Protein AF-A0A7S2HXL9-F1 (afdb_monomer_lite)

Organism: NCBI:txid327968

Foldseek 3Di:
DFEQQAKDFAAQVVLVVVLVVLVVVCVVVVDDDDDDADDTAPDIGGRLRVVVLLCVLLVHDCVVRDYDNDDDPDDDDRYPDDDRPVSCVVSVHPPSRPPPSRSSNVVCVVVRDDDPPPPDDDDDDDDPVVVVVVVVVVVVVVVVVVVVD

Radius of gyration: 23.19 Å; chains: 1; bounding box: 66×35×61 Å

Secondary structure (DSSP, 8-state):
-EE-S-BB----HHHHHHHHHHHHHHHHTT----S------S--B-HHHHHHHHHHHHT---TT--EE-SPPSS---SB-----HHHHHHHTS------HHHHHHHHHTTT-PPP--TTPPPP----THHHHHHHHHHHHHHHHHTT--

Structure (mmCIF, N/CA/C/O backbone):
data_AF-A0A7S2HXL9-F1
#
_entry.id   AF-A0A7S2HXL9-F1
#
loop_
_atom_site.group_PDB
_atom_site.id
_atom_site.type_symbol
_atom_site.label_atom_id
_atom_site.label_alt_id
_atom_site.label_comp_id
_atom_site.label_asym_id
_atom_site.label_entity_id
_atom_site.label_seq_id
_atom_site.pdbx_PDB_ins_code
_atom_site.Cartn_x
_atom_site.Cartn_y
_atom_site.Cartn_z
_atom_site.occupancy
_atom_site.B_iso_or_equiv
_atom_site.auth_seq_id
_atom_site.auth_comp_id
_atom_site.auth_asym_id
_atom_site.auth_atom_id
_atom_site.pdbx_PDB_model_num
ATOM 1 N N . GLU A 1 1 ? 12.425 3.430 -20.719 1.00 93.69 1 GLU A N 1
ATOM 2 C CA . GLU A 1 1 ? 13.169 3.634 -19.460 1.00 93.69 1 GLU A CA 1
ATOM 3 C C . GLU A 1 1 ? 12.175 3.909 -18.339 1.00 93.69 1 GLU A C 1
ATOM 5 O O . GLU A 1 1 ? 11.128 4.472 -18.634 1.00 93.69 1 GLU A O 1
ATOM 10 N N . VAL A 1 2 ? 12.436 3.457 -17.111 1.00 97.31 2 VAL A N 1
ATOM 11 C CA . VAL A 1 2 ? 11.545 3.622 -15.944 1.00 97.31 2 VAL A CA 1
ATOM 12 C C . VAL A 1 2 ? 12.388 3.901 -14.702 1.00 97.31 2 VAL A C 1
ATOM 14 O O . VAL A 1 2 ? 13.473 3.335 -14.564 1.00 97.31 2 VAL A O 1
ATOM 17 N N . ASP A 1 3 ? 11.896 4.758 -13.808 1.00 97.25 3 ASP A N 1
ATOM 18 C CA . ASP A 1 3 ? 12.585 5.118 -12.569 1.00 97.25 3 ASP A CA 1
ATOM 19 C C . ASP A 1 3 ? 12.944 3.894 -11.708 1.00 97.25 3 ASP A C 1
ATOM 21 O O . ASP A 1 3 ? 12.111 3.049 -11.393 1.00 97.25 3 ASP A O 1
ATOM 25 N N . ALA A 1 4 ? 14.209 3.827 -11.316 1.00 97.94 4 ALA A N 1
ATOM 26 C CA . ALA A 1 4 ? 14.783 2.870 -10.379 1.00 97.94 4 ALA A CA 1
ATOM 27 C C . ALA A 1 4 ? 15.555 3.593 -9.258 1.00 97.94 4 ALA A C 1
ATOM 29 O O . ALA A 1 4 ? 16.412 2.995 -8.592 1.00 97.94 4 ALA A O 1
ATOM 30 N N . TRP A 1 5 ? 15.316 4.902 -9.093 1.00 97.69 5 TRP A N 1
ATOM 31 C CA . TRP A 1 5 ? 15.903 5.721 -8.042 1.00 97.69 5 TRP A CA 1
ATOM 32 C C . TRP A 1 5 ? 14.984 5.760 -6.813 1.00 97.69 5 TRP A C 1
ATOM 34 O O . TRP A 1 5 ? 15.464 5.550 -5.699 1.00 97.69 5 TRP A O 1
ATOM 44 N N . GLN A 1 6 ? 13.681 5.984 -6.972 1.00 97.69 6 GLN A N 1
ATOM 45 C CA . GLN A 1 6 ? 12.769 6.126 -5.835 1.00 97.69 6 GLN A CA 1
ATOM 46 C C . GLN A 1 6 ? 12.314 4.771 -5.280 1.00 97.69 6 GLN A C 1
ATOM 48 O O . GLN A 1 6 ? 11.978 3.866 -6.038 1.00 97.69 6 GLN A O 1
ATOM 53 N N . ARG A 1 7 ? 12.258 4.648 -3.948 1.00 98.19 7 ARG A N 1
ATOM 54 C CA . ARG A 1 7 ? 11.643 3.514 -3.243 1.00 98.19 7 ARG A CA 1
ATOM 55 C C . ARG A 1 7 ? 10.241 3.864 -2.767 1.00 98.19 7 ARG A C 1
ATOM 57 O O . ARG A 1 7 ? 10.052 4.855 -2.056 1.00 98.19 7 ARG A O 1
ATOM 64 N N . CYS A 1 8 ? 9.293 3.009 -3.111 1.00 97.25 8 CYS A N 1
ATOM 65 C CA . CYS A 1 8 ? 7.885 3.112 -2.777 1.00 97.25 8 CYS A CA 1
ATOM 66 C C . CYS A 1 8 ? 7.336 1.763 -2.286 1.00 97.25 8 CYS A C 1
ATOM 68 O O . CYS A 1 8 ? 7.930 0.707 -2.492 1.00 97.25 8 CYS A O 1
ATOM 70 N N . TYR A 1 9 ? 6.198 1.810 -1.595 1.00 98.25 9 TYR A N 1
ATOM 71 C CA . TYR A 1 9 ? 5.580 0.645 -0.957 1.00 98.25 9 TYR A CA 1
ATOM 72 C C . TYR A 1 9 ? 4.122 0.585 -1.412 1.00 98.25 9 TYR A C 1
ATOM 74 O O . TYR A 1 9 ? 3.252 1.259 -0.839 1.00 98.25 9 TYR A O 1
ATOM 82 N N . PRO A 1 10 ? 3.852 -0.129 -2.510 1.00 97.75 10 PRO A N 1
ATOM 83 C CA . PRO A 1 10 ? 2.532 -0.160 -3.098 1.00 97.75 10 PRO A CA 1
ATOM 84 C C . PRO A 1 10 ? 1.573 -0.805 -2.100 1.00 97.75 10 PRO A C 1
ATOM 86 O O . PRO A 1 10 ? 1.875 -1.819 -1.474 1.00 97.75 10 PRO A O 1
ATOM 89 N N . THR A 1 11 ? 0.425 -0.167 -1.911 1.00 97.88 11 THR A N 1
ATOM 90 C CA . THR A 1 11 ? -0.550 -0.557 -0.894 1.00 97.88 11 THR A CA 1
ATOM 91 C C . THR A 1 11 ? -1.868 -0.841 -1.588 1.00 97.88 11 THR A C 1
ATOM 93 O O . THR A 1 11 ? -2.397 0.023 -2.291 1.00 97.88 11 THR A O 1
ATOM 96 N N . TRP A 1 12 ? -2.394 -2.053 -1.426 1.00 97.69 12 TRP A N 1
ATOM 97 C CA . TRP A 1 12 ? -3.669 -2.413 -2.030 1.00 97.69 12 TRP A CA 1
ATOM 98 C C . TRP A 1 12 ? -4.816 -1.697 -1.310 1.00 97.69 12 TRP A C 1
ATOM 100 O O . TRP A 1 12 ? -4.888 -1.666 -0.083 1.00 97.69 12 TRP A O 1
ATOM 110 N N . THR A 1 13 ? -5.748 -1.116 -2.063 1.00 97.62 13 THR A N 1
ATOM 111 C CA . THR A 1 13 ? -6.857 -0.337 -1.489 1.00 97.62 13 THR A CA 1
ATOM 112 C C . THR A 1 13 ? -7.793 -1.186 -0.629 1.00 97.62 13 THR A C 1
ATOM 114 O O . THR A 1 13 ? -8.360 -0.671 0.333 1.00 97.62 13 THR A O 1
ATOM 117 N N . GLY A 1 14 ? -7.913 -2.487 -0.915 1.00 96.94 14 GLY A N 1
ATOM 118 C CA . GLY A 1 14 ? -8.676 -3.417 -0.081 1.00 96.94 14 GLY A CA 1
ATOM 119 C C . GLY A 1 14 ? -8.094 -3.589 1.326 1.00 96.94 14 GLY A C 1
ATOM 120 O O . GLY A 1 14 ? -8.855 -3.700 2.287 1.00 96.94 14 GLY A O 1
ATOM 121 N N . ASP A 1 15 ? -6.769 -3.511 1.474 1.00 97.19 15 ASP A N 1
ATOM 122 C CA . ASP A 1 15 ? -6.120 -3.526 2.787 1.00 97.19 15 ASP A CA 1
ATOM 123 C C . ASP A 1 15 ? -6.443 -2.254 3.574 1.00 97.19 15 ASP A C 1
ATOM 125 O O . ASP A 1 15 ? -6.878 -2.324 4.722 1.00 97.19 15 ASP A O 1
ATOM 129 N N . VAL A 1 16 ? -6.306 -1.086 2.936 1.00 97.56 16 VAL A N 1
ATOM 130 C CA . VAL A 1 16 ? -6.624 0.214 3.554 1.00 97.56 16 VAL A CA 1
ATOM 131 C C . VAL A 1 16 ? -8.092 0.270 3.984 1.00 97.56 16 VAL A C 1
ATOM 133 O O . VAL A 1 16 ? -8.400 0.714 5.090 1.00 97.56 16 VAL A O 1
ATOM 136 N N . ALA A 1 17 ? -9.006 -0.234 3.151 1.00 97.88 17 ALA A N 1
ATOM 137 C CA . ALA A 1 17 ? -10.419 -0.344 3.503 1.00 97.88 17 ALA A CA 1
ATOM 138 C C . ALA A 1 17 ? -10.638 -1.273 4.712 1.00 97.88 17 ALA A C 1
ATOM 140 O O . ALA A 1 17 ? -11.407 -0.941 5.618 1.00 97.88 17 ALA A O 1
ATOM 141 N N . GLY A 1 18 ? -9.934 -2.408 4.763 1.00 96.38 18 GLY A N 1
ATOM 142 C CA . GLY A 1 18 ? -9.960 -3.331 5.898 1.00 96.38 18 GLY A CA 1
ATOM 143 C C . GLY A 1 18 ? -9.478 -2.690 7.203 1.00 96.38 18 GLY A C 1
ATOM 144 O O . GLY A 1 18 ? -10.127 -2.848 8.241 1.00 96.38 18 GLY A O 1
ATOM 145 N N . VAL A 1 19 ? -8.407 -1.901 7.131 1.00 96.62 19 VAL A N 1
ATOM 146 C CA . VAL A 1 19 ? -7.875 -1.112 8.251 1.00 96.62 19 VAL A CA 1
ATOM 147 C C . VAL A 1 19 ? -8.888 -0.081 8.735 1.00 96.62 19 VAL A C 1
ATOM 149 O O . VAL A 1 19 ? -9.184 -0.041 9.928 1.00 96.62 19 VAL A O 1
ATOM 152 N N . ILE A 1 20 ? -9.476 0.708 7.829 1.00 96.94 20 ILE A N 1
ATOM 153 C CA . ILE A 1 20 ? -10.493 1.713 8.181 1.00 96.94 20 ILE A CA 1
ATOM 154 C C . ILE A 1 20 ? -11.696 1.046 8.851 1.00 96.94 20 ILE A C 1
ATOM 156 O O . ILE A 1 20 ? -12.140 1.503 9.905 1.00 96.94 20 ILE A O 1
ATOM 160 N N . ARG A 1 21 ? -12.193 -0.069 8.298 1.00 96.94 21 ARG A N 1
ATOM 161 C CA . ARG A 1 21 ? -13.279 -0.841 8.919 1.00 96.94 21 ARG A CA 1
ATOM 162 C C . ARG A 1 21 ? -12.905 -1.260 10.340 1.00 96.94 21 ARG A C 1
ATOM 164 O O . ARG A 1 21 ? -13.691 -1.059 11.264 1.00 96.94 21 ARG A O 1
ATOM 171 N N . ARG A 1 22 ? -11.697 -1.795 10.536 1.00 95.75 22 ARG A N 1
ATOM 172 C CA . ARG A 1 22 ? -11.245 -2.238 11.859 1.00 95.75 22 ARG A CA 1
ATOM 173 C C . ARG A 1 22 ? -11.098 -1.076 12.844 1.00 95.75 22 ARG A C 1
ATOM 175 O O . ARG A 1 22 ? -11.431 -1.228 14.016 1.00 95.75 22 ARG A O 1
ATOM 182 N N . MET A 1 23 ? -10.659 0.093 12.380 1.00 95.50 23 MET A N 1
ATOM 183 C CA . MET A 1 23 ? -10.640 1.317 13.185 1.00 95.50 23 MET A CA 1
ATOM 184 C C . MET A 1 23 ? -12.053 1.714 13.631 1.00 95.50 23 MET A C 1
ATOM 186 O O . MET A 1 23 ? -12.267 1.992 14.810 1.00 95.50 23 MET A O 1
ATOM 190 N N . VAL A 1 24 ? -13.036 1.683 12.729 1.00 96.25 24 VAL A N 1
ATOM 191 C CA . VAL A 1 24 ? -14.438 1.984 13.071 1.00 96.25 24 VAL A CA 1
ATOM 192 C C . VAL A 1 24 ? -14.974 1.015 14.129 1.00 96.25 24 VAL A C 1
ATOM 194 O O . VAL A 1 24 ? -15.582 1.453 15.103 1.00 96.25 24 VAL A O 1
ATOM 197 N N . GLU A 1 25 ? -14.693 -0.282 14.003 1.00 95.81 25 GLU A N 1
ATOM 198 C CA . GLU A 1 25 ? -15.088 -1.286 15.004 1.00 95.81 25 GLU A CA 1
ATOM 199 C C . GLU A 1 25 ? -14.465 -1.024 16.378 1.00 95.81 25 GLU A C 1
ATOM 201 O O . GLU A 1 25 ? -15.150 -1.093 17.397 1.00 95.81 25 GLU A O 1
ATOM 206 N N . LEU A 1 26 ? -13.171 -0.692 16.424 1.00 95.00 26 LEU A N 1
ATOM 207 C CA . LEU A 1 26 ? -12.497 -0.342 17.675 1.00 95.00 26 LEU A CA 1
ATOM 208 C C . LEU A 1 26 ? -13.137 0.898 18.316 1.00 95.00 26 LEU A C 1
ATOM 210 O O . LEU A 1 26 ? -13.342 0.920 19.531 1.00 95.00 26 LEU A O 1
ATOM 214 N N . ALA A 1 27 ? -13.494 1.905 17.516 1.00 95.88 27 ALA A N 1
ATOM 215 C CA . ALA A 1 27 ? -14.190 3.092 18.007 1.00 95.88 27 ALA A CA 1
ATOM 216 C C . ALA A 1 27 ? -15.573 2.755 18.589 1.00 95.88 27 ALA A C 1
ATOM 218 O O . A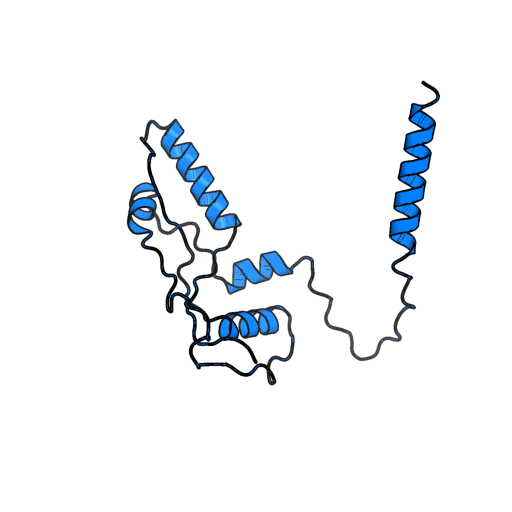LA A 1 27 ? -15.913 3.235 19.671 1.00 95.88 27 ALA A O 1
ATOM 219 N N . GLN A 1 28 ? -16.339 1.874 17.935 1.00 97.12 28 GLN A N 1
ATOM 220 C CA . GLN A 1 28 ? -17.627 1.378 18.447 1.00 97.12 28 GLN A CA 1
ATOM 221 C C . GLN A 1 28 ? -17.479 0.596 19.761 1.00 97.12 28 GLN A C 1
ATOM 223 O O . GLN A 1 28 ? -18.365 0.640 20.609 1.00 97.12 28 GLN A O 1
ATOM 228 N N . GLN A 1 29 ? -16.339 -0.065 19.965 1.00 96.38 29 GLN A N 1
ATOM 229 C CA . GLN A 1 29 ? -15.976 -0.738 21.219 1.00 96.38 29 GLN A CA 1
ATOM 230 C C . GLN A 1 29 ? -15.476 0.234 22.309 1.00 96.38 29 GLN A C 1
ATOM 232 O O . GLN A 1 29 ? -14.984 -0.199 23.350 1.00 96.38 29 GLN A O 1
ATOM 237 N N . GLY A 1 30 ? -15.565 1.548 22.083 1.00 95.75 30 GLY A N 1
ATOM 238 C CA . GLY A 1 30 ? -15.166 2.578 23.043 1.00 95.75 30 GLY A CA 1
ATOM 239 C C . GLY A 1 30 ? -13.677 2.934 23.014 1.00 95.75 30 GLY A C 1
ATOM 240 O O . GLY A 1 30 ? -13.216 3.701 23.865 1.00 95.75 30 GLY A O 1
ATOM 241 N N . ARG A 1 31 ? -12.895 2.426 22.048 1.00 94.38 31 ARG A N 1
ATOM 242 C CA . ARG A 1 31 ? -11.497 2.853 21.879 1.00 94.38 31 ARG A CA 1
ATOM 243 C C . ARG A 1 31 ? -11.462 4.278 21.336 1.00 94.38 31 ARG A C 1
ATOM 245 O O . ARG A 1 31 ? -12.058 4.588 20.310 1.00 94.38 31 ARG A O 1
ATOM 252 N N . LYS A 1 32 ? -10.701 5.152 21.991 1.00 92.94 32 LYS A N 1
ATOM 253 C CA . LYS A 1 32 ? -10.480 6.518 21.505 1.00 92.94 32 LYS A CA 1
ATOM 254 C C . LYS A 1 32 ? -9.479 6.506 20.352 1.00 92.94 32 LYS A C 1
ATOM 256 O O . LYS A 1 32 ? -8.291 6.283 20.570 1.00 92.94 32 LYS A O 1
ATOM 261 N N . LEU A 1 33 ? -9.957 6.772 19.141 1.00 94.31 33 LEU A N 1
ATOM 262 C CA . LEU A 1 33 ? -9.124 6.954 17.953 1.00 94.31 33 LEU A CA 1
ATOM 263 C C . LEU A 1 33 ? -9.119 8.434 17.570 1.00 94.31 33 LEU A C 1
ATOM 265 O O . LEU A 1 33 ? -10.148 8.983 17.191 1.00 94.31 33 LEU A O 1
ATOM 269 N N . HIS A 1 34 ? -7.968 9.091 17.692 1.00 94.44 34 HIS A N 1
ATOM 270 C CA . HIS A 1 34 ? -7.799 10.490 17.299 1.00 94.44 34 HIS A CA 1
ATOM 271 C C . HIS A 1 34 ? -6.377 10.765 16.795 1.00 94.44 34 HIS A C 1
ATOM 273 O O . HIS A 1 34 ? -5.418 10.075 17.159 1.00 94.44 34 HIS A O 1
ATOM 279 N N . GLY A 1 35 ? -6.233 11.811 15.983 1.00 95.56 35 GLY A N 1
ATOM 280 C CA . GLY A 1 35 ? -4.958 12.217 15.391 1.00 95.56 35 GLY A CA 1
ATOM 281 C C . GLY A 1 35 ? -4.595 11.429 14.130 1.00 95.56 35 GLY A C 1
ATOM 282 O O . GLY A 1 35 ? -5.463 10.892 13.449 1.00 95.56 35 GLY A O 1
ATOM 283 N N . ILE A 1 36 ? -3.298 11.392 13.818 1.00 97.19 36 ILE A N 1
ATOM 284 C CA . ILE A 1 36 ? -2.774 10.906 12.533 1.00 97.19 36 ILE A CA 1
ATOM 285 C C . ILE A 1 36 ? -2.312 9.451 12.650 1.00 97.19 36 ILE A C 1
ATOM 287 O O . ILE A 1 36 ? -1.513 9.120 13.527 1.00 97.19 36 ILE A O 1
ATOM 291 N N . PHE A 1 37 ? -2.785 8.593 11.751 1.00 96.81 37 PHE A N 1
ATOM 292 C CA . PHE A 1 37 ? -2.335 7.209 11.632 1.00 96.81 37 PHE A CA 1
ATOM 293 C C . PHE A 1 37 ? -1.724 6.975 10.256 1.00 96.81 37 PHE A C 1
ATOM 295 O O . PHE A 1 37 ? -2.181 7.549 9.269 1.00 96.81 37 PHE A O 1
ATOM 302 N N . HIS A 1 38 ? -0.720 6.108 10.194 1.00 97.69 38 HIS A N 1
ATOM 303 C CA . HIS A 1 38 ? -0.149 5.642 8.940 1.00 97.69 38 HIS A CA 1
ATOM 304 C C . HIS A 1 38 ? -0.477 4.171 8.722 1.00 97.69 38 HIS A C 1
ATOM 306 O O . HIS A 1 38 ? -0.545 3.383 9.667 1.00 97.69 38 HIS A O 1
ATOM 312 N N . TRP A 1 39 ? -0.639 3.816 7.454 1.00 97.50 39 TRP A N 1
ATOM 313 C CA . TRP A 1 39 ? -0.695 2.442 6.989 1.00 97.50 39 TRP A CA 1
ATOM 314 C C . TRP A 1 39 ? -0.085 2.362 5.592 1.00 97.50 39 TRP A C 1
ATOM 316 O O . TRP A 1 39 ? -0.183 3.320 4.824 1.00 97.50 39 TRP A O 1
ATOM 326 N N . GLN A 1 40 ? 0.549 1.241 5.261 1.00 97.00 40 GLN A N 1
ATOM 327 C CA . GLN A 1 40 ? 1.230 1.039 3.981 1.00 97.00 40 GLN A CA 1
ATOM 328 C C . GLN A 1 40 ? 1.265 -0.462 3.631 1.00 97.00 40 GLN A C 1
ATOM 330 O O . GLN A 1 40 ? 0.693 -1.265 4.354 1.00 97.00 40 GLN A O 1
ATOM 335 N N . GLY A 1 41 ? 1.882 -0.873 2.525 1.00 96.56 41 GLY A N 1
ATOM 336 C CA . GLY A 1 41 ? 2.354 -2.243 2.303 1.00 96.56 41 GLY A CA 1
ATOM 337 C C . GLY A 1 41 ? 3.737 -2.473 2.932 1.00 96.56 41 GLY A C 1
ATOM 338 O O . GLY A 1 41 ? 4.423 -1.521 3.297 1.00 96.56 41 GLY A O 1
ATOM 339 N N . ASN A 1 42 ? 4.159 -3.736 3.067 1.00 95.62 42 ASN A N 1
ATOM 340 C CA . ASN A 1 42 ? 5.480 -4.085 3.628 1.00 95.62 42 ASN A CA 1
ATOM 341 C C . ASN A 1 42 ? 6.565 -4.270 2.564 1.00 95.62 42 ASN A C 1
ATOM 343 O O . ASN A 1 42 ? 7.754 -4.178 2.865 1.00 95.62 42 ASN A O 1
ATOM 347 N N . GLU A 1 43 ? 6.166 -4.549 1.328 1.00 97.88 43 GLU A N 1
ATOM 348 C CA . GLU A 1 43 ? 7.102 -4.752 0.234 1.00 97.88 43 GLU A CA 1
ATOM 349 C C . GLU A 1 43 ? 7.555 -3.407 -0.332 1.00 97.88 43 GLU A C 1
ATOM 351 O O . GLU A 1 43 ? 6.754 -2.499 -0.553 1.00 97.88 43 GLU A O 1
ATOM 356 N N . CYS A 1 44 ? 8.861 -3.289 -0.552 1.00 98.31 44 CYS A N 1
ATOM 357 C CA . CYS A 1 44 ? 9.499 -2.110 -1.111 1.00 98.31 44 CYS A CA 1
ATOM 358 C C . CYS A 1 44 ? 9.873 -2.394 -2.560 1.00 98.31 44 CYS A C 1
ATOM 360 O O . CYS A 1 44 ? 10.588 -3.359 -2.827 1.00 98.31 44 CYS A O 1
ATOM 362 N N . PHE A 1 45 ? 9.477 -1.506 -3.463 1.00 98.50 45 PHE A N 1
ATOM 363 C CA . PHE A 1 45 ? 9.850 -1.566 -4.870 1.00 98.50 45 PHE A CA 1
ATOM 364 C C . PHE A 1 45 ? 10.215 -0.179 -5.388 1.00 98.50 45 PHE A C 1
ATOM 366 O O . PHE A 1 45 ? 9.844 0.848 -4.825 1.00 98.50 45 PHE A O 1
ATOM 373 N N . THR A 1 46 ? 10.929 -0.156 -6.494 1.00 98.38 46 THR A N 1
ATOM 374 C CA . THR A 1 46 ? 11.028 0.987 -7.396 1.00 98.38 46 THR A CA 1
ATOM 375 C C . THR A 1 46 ? 9.926 0.926 -8.455 1.00 98.38 46 THR A C 1
ATOM 377 O O . THR A 1 46 ? 9.319 -0.126 -8.675 1.00 98.38 46 THR A O 1
ATOM 380 N N . TRP A 1 47 ? 9.693 2.023 -9.178 1.00 97.31 47 TRP A N 1
ATOM 381 C CA . TRP A 1 47 ? 8.765 2.016 -10.317 1.00 97.31 47 TRP A CA 1
ATOM 382 C C . TRP A 1 47 ? 9.167 1.007 -11.400 1.00 97.31 47 TRP A C 1
ATOM 384 O O . TRP A 1 47 ? 8.307 0.372 -12.010 1.00 97.31 47 TRP A O 1
ATOM 394 N N . HIS A 1 48 ? 10.471 0.830 -11.622 1.00 98.50 48 HIS A N 1
ATOM 395 C CA . HIS A 1 48 ? 11.019 -0.149 -12.557 1.00 98.50 48 HIS A CA 1
ATOM 396 C C . HIS A 1 48 ? 10.662 -1.575 -12.137 1.00 98.50 48 HIS A C 1
ATOM 398 O O . HIS A 1 48 ? 10.108 -2.314 -12.946 1.00 98.50 48 HIS A O 1
ATOM 404 N N . GLU A 1 49 ? 10.885 -1.938 -10.874 1.00 98.50 49 GLU A N 1
ATOM 405 C CA . GLU A 1 49 ? 10.527 -3.263 -10.347 1.00 98.50 49 GLU A CA 1
ATOM 406 C C . GLU A 1 49 ? 9.014 -3.513 -10.409 1.00 98.50 49 GLU A C 1
ATOM 408 O O . GLU A 1 49 ? 8.587 -4.591 -10.826 1.00 98.50 49 GLU A O 1
ATOM 413 N N . MET A 1 50 ? 8.192 -2.507 -10.087 1.00 98.06 50 MET A N 1
ATOM 414 C CA . MET A 1 50 ? 6.736 -2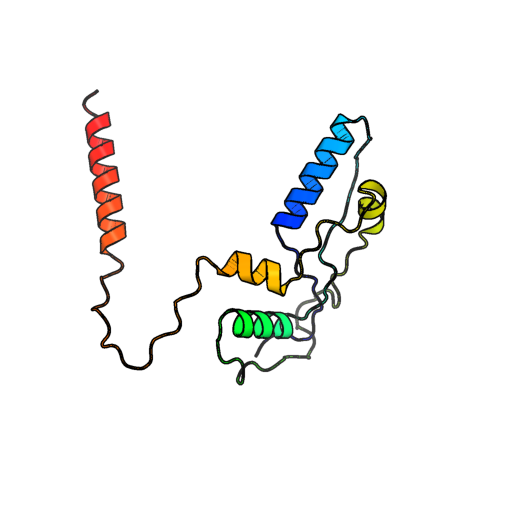.614 -10.239 1.00 98.06 50 MET A CA 1
ATOM 415 C C . MET A 1 50 ? 6.329 -2.852 -11.695 1.00 98.06 50 MET A C 1
ATOM 417 O O . MET A 1 50 ? 5.479 -3.700 -11.953 1.00 98.06 50 MET A O 1
ATOM 421 N N . MET A 1 51 ? 6.941 -2.150 -12.654 1.00 97.56 51 MET A N 1
ATOM 422 C CA . MET A 1 51 ? 6.666 -2.340 -14.082 1.00 97.56 51 MET A CA 1
ATOM 423 C C . MET A 1 51 ? 7.011 -3.763 -14.543 1.00 97.56 51 MET A C 1
ATOM 425 O O . MET A 1 51 ? 6.253 -4.358 -15.309 1.00 97.56 51 MET A O 1
ATOM 429 N N . LEU A 1 52 ? 8.122 -4.332 -14.063 1.00 97.75 52 LEU A N 1
ATOM 430 C CA . LEU A 1 52 ? 8.476 -5.722 -14.365 1.00 97.75 52 LEU A CA 1
ATOM 431 C C . LEU A 1 52 ? 7.438 -6.706 -13.806 1.00 97.75 52 LEU A C 1
ATOM 433 O O . LEU A 1 52 ? 7.052 -7.638 -14.507 1.00 97.75 52 LEU A O 1
ATOM 437 N N . LEU A 1 53 ? 6.935 -6.471 -12.588 1.00 97.06 53 LEU A N 1
ATOM 438 C CA . LEU A 1 53 ? 5.868 -7.286 -11.992 1.00 97.06 53 LEU A CA 1
ATOM 439 C C . LEU A 1 53 ? 4.536 -7.152 -12.742 1.00 97.06 53 LEU A C 1
ATOM 441 O O . LEU A 1 53 ? 3.829 -8.143 -12.906 1.00 97.06 53 LEU A O 1
ATOM 445 N N . VAL A 1 54 ? 4.202 -5.957 -13.236 1.00 95.94 54 VAL A N 1
ATOM 446 C CA . VAL A 1 54 ? 3.037 -5.739 -14.112 1.00 95.94 54 VAL A CA 1
ATOM 447 C C . VAL A 1 54 ? 3.166 -6.550 -15.392 1.00 95.94 54 VAL A C 1
ATOM 449 O O . VAL A 1 54 ? 2.230 -7.260 -15.756 1.00 95.94 54 VAL A O 1
ATOM 452 N N . ALA A 1 55 ? 4.319 -6.483 -16.057 1.00 94.94 55 ALA A N 1
ATOM 453 C CA . ALA A 1 55 ? 4.551 -7.240 -17.278 1.00 94.94 55 ALA A CA 1
ATOM 454 C C . ALA A 1 55 ? 4.450 -8.753 -17.036 1.00 94.94 55 ALA A C 1
ATOM 456 O O . ALA A 1 55 ? 3.740 -9.437 -17.767 1.00 94.94 55 ALA A O 1
ATOM 457 N N . ASP A 1 56 ? 5.067 -9.251 -15.965 1.00 94.69 56 ASP A N 1
ATOM 458 C CA . ASP A 1 56 ? 5.015 -10.655 -15.549 1.00 94.69 56 ASP A CA 1
ATOM 459 C C . ASP A 1 56 ? 3.576 -11.132 -15.258 1.00 94.69 56 ASP A C 1
ATOM 461 O O . ASP A 1 56 ? 3.117 -12.127 -15.820 1.00 94.69 56 ASP A O 1
ATOM 465 N N . VAL A 1 57 ? 2.797 -10.379 -14.470 1.00 94.06 57 VAL A N 1
ATOM 466 C CA . VAL A 1 57 ? 1.379 -10.697 -14.195 1.00 94.06 57 VAL A CA 1
ATOM 467 C C . VAL A 1 57 ? 0.527 -10.679 -15.473 1.00 94.06 57 VAL A C 1
ATOM 469 O O . VAL A 1 57 ? -0.397 -11.488 -15.622 1.00 94.06 57 VAL A O 1
ATOM 472 N N . CYS A 1 58 ? 0.832 -9.790 -16.416 1.00 91.88 58 CYS A N 1
ATOM 473 C CA . CYS A 1 58 ? 0.121 -9.682 -17.689 1.00 91.88 58 CYS A CA 1
ATOM 474 C C . CYS A 1 58 ? 0.623 -10.643 -18.779 1.00 91.88 58 CYS A C 1
ATOM 476 O O . CYS A 1 58 ? -0.039 -10.753 -19.808 1.00 91.88 58 CYS A O 1
ATOM 478 N N . GLY A 1 59 ? 1.745 -11.343 -18.581 1.00 91.69 59 GLY A N 1
ATOM 479 C CA . GLY A 1 59 ? 2.373 -12.164 -19.623 1.00 91.69 59 GLY A CA 1
ATOM 480 C C . GLY A 1 59 ? 2.973 -11.346 -20.777 1.00 91.69 59 GLY A C 1
ATOM 481 O O . GLY A 1 59 ? 2.966 -11.799 -21.919 1.00 91.69 59 GLY A O 1
ATOM 482 N N . LEU A 1 60 ? 3.448 -10.131 -20.498 1.00 93.06 60 LEU A N 1
ATOM 483 C CA . LEU A 1 60 ? 4.068 -9.225 -21.467 1.00 93.06 60 LEU A CA 1
ATOM 484 C C . LEU A 1 60 ? 5.598 -9.328 -21.416 1.00 93.06 60 LEU A C 1
ATOM 486 O O . LEU A 1 60 ? 6.184 -9.499 -20.348 1.00 93.06 60 LEU A O 1
ATOM 490 N N . ASP A 1 61 ? 6.259 -9.156 -22.563 1.00 95.81 61 ASP A N 1
ATOM 491 C CA . ASP A 1 61 ? 7.720 -9.050 -22.607 1.00 95.81 61 ASP A CA 1
ATOM 492 C C . ASP A 1 61 ? 8.196 -7.703 -22.036 1.00 95.81 61 ASP A C 1
ATOM 494 O O . ASP A 1 61 ? 7.842 -6.633 -22.536 1.00 95.81 61 ASP A O 1
ATOM 498 N N . ALA A 1 62 ? 9.053 -7.761 -21.015 1.00 96.50 62 ALA A N 1
ATOM 499 C CA . ALA A 1 62 ? 9.671 -6.598 -20.383 1.00 96.50 62 ALA A CA 1
ATOM 500 C C . ALA A 1 62 ? 11.166 -6.434 -20.713 1.00 96.50 62 ALA A C 1
ATOM 502 O O . ALA A 1 62 ? 11.833 -5.576 -20.129 1.00 96.50 62 ALA A O 1
ATOM 503 N N . SER A 1 63 ? 11.714 -7.209 -21.657 1.00 95.75 63 SER A N 1
ATOM 504 C CA . SER A 1 63 ? 13.150 -7.224 -21.998 1.00 95.75 63 SER A CA 1
ATOM 505 C C . SER A 1 63 ? 13.731 -5.849 -22.366 1.00 95.75 63 SER A C 1
ATOM 507 O O . SER A 1 63 ? 14.927 -5.595 -22.178 1.00 95.75 63 SER A O 1
ATOM 509 N N . ARG A 1 64 ? 12.886 -4.939 -22.869 1.00 96.56 64 ARG A N 1
ATOM 510 C CA . ARG A 1 64 ? 13.243 -3.568 -23.277 1.00 96.56 64 ARG A CA 1
ATOM 511 C C . ARG A 1 64 ? 13.053 -2.517 -22.177 1.00 96.56 64 ARG A C 1
ATOM 513 O O . ARG A 1 64 ? 13.418 -1.357 -22.374 1.00 96.56 64 ARG A O 1
ATOM 520 N N . VAL A 1 6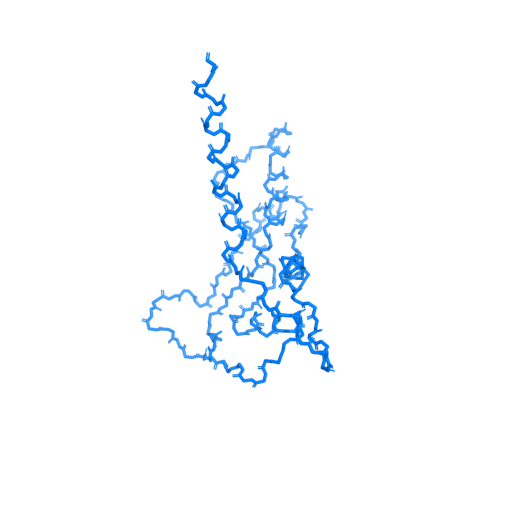5 ? 12.519 -2.886 -21.014 1.00 97.44 65 VAL A N 1
ATOM 521 C CA . VAL A 1 65 ? 12.288 -1.958 -19.898 1.00 97.44 65 VAL A CA 1
ATOM 522 C C . VAL A 1 65 ? 13.603 -1.713 -19.149 1.00 97.44 65 VAL A C 1
ATOM 524 O O . VAL A 1 65 ? 14.074 -2.536 -18.366 1.00 97.44 65 VAL A O 1
ATOM 527 N N . ARG A 1 66 ? 14.231 -0.561 -19.404 1.00 98.19 66 ARG A N 1
ATOM 528 C CA . ARG A 1 66 ? 15.520 -0.168 -18.806 1.00 98.19 66 ARG A CA 1
ATOM 529 C C . ARG A 1 66 ? 15.343 0.673 -17.528 1.00 98.19 66 ARG A C 1
ATOM 531 O O . ARG A 1 66 ? 14.499 1.568 -17.544 1.00 98.19 66 ARG A O 1
ATOM 538 N N . PRO A 1 67 ? 16.121 0.423 -16.456 1.00 98.25 67 PRO A N 1
ATOM 539 C CA . PRO A 1 67 ? 16.058 1.201 -15.218 1.00 98.25 67 PRO A CA 1
ATOM 540 C C . PRO A 1 67 ? 16.810 2.535 -15.328 1.00 98.25 67 PRO A C 1
ATOM 542 O O . PRO A 1 67 ? 17.925 2.576 -15.847 1.00 98.25 67 PRO A O 1
ATOM 545 N N . VAL A 1 68 ? 16.254 3.597 -14.745 1.00 97.75 68 VAL A N 1
ATOM 546 C CA . VAL A 1 68 ? 16.903 4.909 -14.580 1.00 97.75 68 VAL A CA 1
ATOM 547 C C . VAL A 1 68 ? 17.282 5.089 -13.118 1.00 97.75 68 VAL A C 1
ATOM 549 O O . VAL A 1 68 ? 16.420 5.156 -12.253 1.00 97.75 68 VAL A O 1
ATOM 552 N N . ARG A 1 69 ? 18.581 5.142 -12.813 1.00 97.06 69 ARG A N 1
ATOM 553 C CA . ARG A 1 69 ? 19.079 5.214 -11.423 1.00 97.06 69 ARG A CA 1
ATOM 554 C C . ARG A 1 69 ? 19.544 6.605 -11.007 1.00 97.06 69 ARG A C 1
ATOM 556 O O . ARG A 1 69 ? 19.960 6.782 -9.865 1.00 97.06 69 ARG A O 1
ATOM 563 N N . THR A 1 70 ? 19.528 7.565 -11.924 1.00 96.56 70 THR A N 1
ATOM 564 C CA . THR A 1 70 ? 19.916 8.950 -11.661 1.00 96.56 70 THR A CA 1
ATOM 565 C C . THR A 1 70 ? 18.841 9.659 -10.838 1.00 9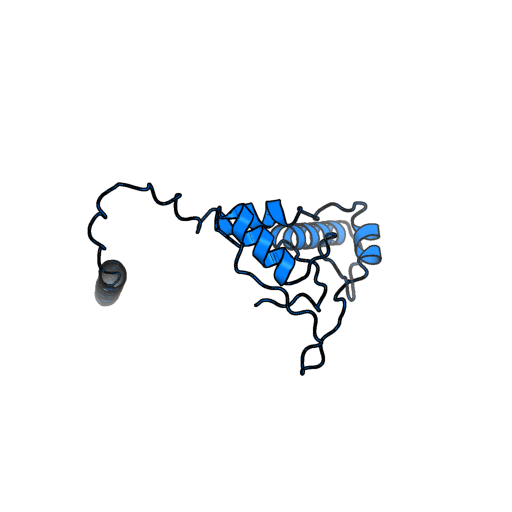6.56 70 THR A C 1
ATOM 567 O O . THR A 1 70 ? 17.659 9.411 -11.071 1.00 96.56 70 THR A O 1
ATOM 570 N N . PRO A 1 71 ? 19.217 10.544 -9.897 1.00 94.50 71 PRO A N 1
ATOM 571 C CA . PRO A 1 71 ? 18.245 11.358 -9.182 1.00 94.50 71 PRO A CA 1
ATOM 572 C C . PRO A 1 71 ? 17.377 12.180 -10.144 1.00 94.50 71 PRO A C 1
ATOM 574 O O . PRO A 1 71 ? 17.902 12.701 -11.131 1.00 94.50 71 PRO A O 1
ATOM 577 N N . PRO A 1 72 ? 16.072 12.319 -9.865 1.00 92.19 72 PRO A N 1
ATOM 578 C CA . PRO A 1 72 ? 15.204 13.193 -10.637 1.00 92.19 72 PRO A CA 1
ATOM 579 C C . PRO A 1 72 ? 15.623 14.656 -10.454 1.00 92.19 72 PRO A C 1
ATOM 581 O O . PRO A 1 72 ? 16.136 15.049 -9.408 1.00 92.19 72 PRO A O 1
ATOM 584 N N . HIS A 1 73 ? 15.363 15.486 -11.465 1.00 94.06 73 HIS A N 1
ATOM 585 C CA . HIS A 1 73 ? 15.605 16.932 -11.381 1.00 94.06 73 HIS A CA 1
ATOM 586 C C . HIS A 1 73 ? 14.688 17.632 -10.365 1.00 94.06 73 HIS A C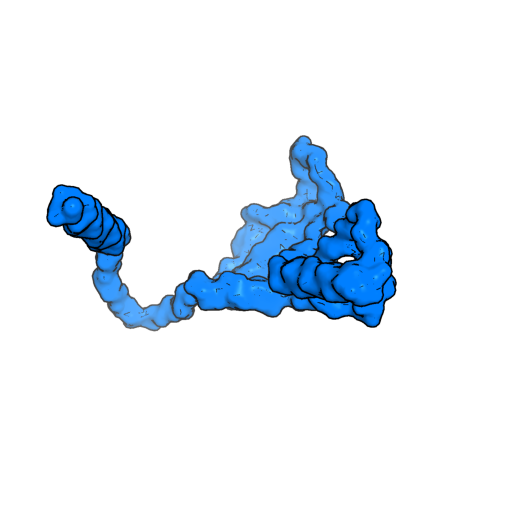 1
ATOM 588 O O . HIS A 1 73 ? 15.007 18.715 -9.884 1.00 94.06 73 HIS A O 1
ATOM 594 N N . VAL A 1 74 ? 13.548 17.015 -10.047 1.00 93.81 74 VAL A N 1
ATOM 595 C CA . VAL A 1 74 ? 12.610 17.477 -9.022 1.00 93.81 74 VAL A CA 1
ATOM 596 C C . VAL A 1 74 ? 12.935 16.845 -7.671 1.00 93.81 74 VAL A C 1
ATOM 598 O O . VAL A 1 74 ? 13.333 15.684 -7.597 1.00 93.81 74 VAL A O 1
ATOM 601 N N . VAL A 1 75 ? 12.737 17.597 -6.587 1.00 93.38 75 VAL A N 1
ATOM 602 C CA . VAL A 1 75 ? 12.960 17.090 -5.228 1.00 93.38 75 VAL A CA 1
ATOM 603 C C . VAL A 1 75 ? 11.875 16.072 -4.891 1.00 93.38 75 VAL A C 1
ATOM 605 O O . VAL A 1 75 ? 10.716 16.426 -4.692 1.00 93.38 75 VAL A O 1
ATOM 608 N N . LEU A 1 76 ? 12.268 14.803 -4.813 1.00 93.06 76 LEU A N 1
ATOM 609 C CA . LEU A 1 76 ? 11.416 13.701 -4.385 1.00 93.06 76 LEU A CA 1
ATOM 610 C C . LEU A 1 76 ? 12.062 12.974 -3.202 1.00 93.06 76 LEU A C 1
ATOM 612 O O . LEU A 1 76 ? 13.290 12.858 -3.151 1.00 93.06 76 LEU A O 1
ATOM 616 N N . PRO A 1 77 ? 11.270 12.447 -2.253 1.00 95.31 77 PRO A N 1
ATOM 617 C CA . PRO A 1 77 ? 11.801 11.563 -1.228 1.00 95.31 77 PRO A CA 1
ATOM 618 C C . PRO A 1 77 ? 12.390 10.313 -1.887 1.00 95.31 77 PRO A C 1
ATOM 620 O O . PRO A 1 77 ? 11.752 9.680 -2.731 1.00 95.31 77 PRO A O 1
ATOM 623 N N . ARG A 1 78 ? 13.610 9.950 -1.480 1.00 96.75 78 ARG A N 1
ATOM 624 C CA . ARG A 1 78 ? 14.292 8.734 -1.944 1.00 96.75 78 ARG A CA 1
ATOM 625 C C . ARG A 1 78 ? 13.583 7.463 -1.468 1.00 96.75 78 ARG A C 1
ATOM 627 O O . ARG A 1 78 ? 13.607 6.463 -2.177 1.00 96.75 78 ARG A O 1
ATOM 634 N N . ASP A 1 79 ? 12.988 7.505 -0.279 1.00 98.06 79 ASP A N 1
ATOM 635 C CA . ASP A 1 79 ? 12.292 6.391 0.363 1.00 98.06 79 ASP A CA 1
ATOM 636 C C . ASP A 1 79 ? 11.015 6.918 1.028 1.00 98.06 79 ASP A C 1
ATOM 638 O O . ASP A 1 79 ? 11.083 7.810 1.873 1.00 98.06 79 ASP A O 1
ATOM 642 N N . THR A 1 80 ? 9.854 6.410 0.610 1.00 97.31 80 THR A N 1
ATOM 643 C CA . THR A 1 80 ? 8.537 6.850 1.108 1.00 97.31 80 THR A CA 1
ATOM 644 C C . THR A 1 80 ? 7.977 5.932 2.198 1.00 97.31 80 THR A C 1
ATOM 646 O O . THR A 1 80 ? 6.758 5.757 2.286 1.00 97.31 80 THR A O 1
ATOM 649 N N . ARG A 1 81 ? 8.845 5.278 2.980 1.00 98.00 81 ARG A N 1
ATOM 650 C CA . ARG A 1 81 ? 8.431 4.403 4.083 1.00 98.00 81 ARG A CA 1
ATOM 651 C C . ARG A 1 81 ? 7.691 5.190 5.159 1.00 98.00 81 ARG A C 1
ATOM 653 O O . ARG A 1 81 ? 8.178 6.220 5.624 1.00 98.00 81 ARG A O 1
ATOM 660 N N . LEU A 1 82 ? 6.557 4.660 5.596 1.00 97.62 82 LEU A N 1
ATOM 661 C CA . LEU A 1 82 ? 5.807 5.173 6.735 1.00 97.62 82 LEU A CA 1
ATOM 662 C C . LEU A 1 82 ? 6.009 4.279 7.960 1.00 97.62 82 LEU A C 1
ATOM 664 O O . LEU A 1 82 ? 5.994 3.054 7.856 1.00 97.62 82 LEU A O 1
ATOM 668 N N . ASP A 1 83 ? 6.143 4.892 9.133 1.00 96.38 83 ASP A N 1
ATOM 669 C CA . ASP A 1 83 ? 6.057 4.170 10.403 1.00 96.38 83 ASP A CA 1
ATOM 670 C C . ASP A 1 83 ? 4.590 3.838 10.707 1.00 96.38 83 ASP A C 1
ATOM 672 O O . ASP A 1 83 ? 3.780 4.744 10.918 1.00 96.38 83 ASP A O 1
ATOM 676 N N . CYS A 1 84 ? 4.263 2.544 10.698 1.00 96.88 84 CYS A N 1
ATOM 677 C CA . CYS A 1 84 ? 2.916 2.013 10.915 1.00 96.88 84 CYS A CA 1
ATOM 678 C C . CYS A 1 84 ? 2.699 1.459 12.335 1.00 96.88 84 CYS A C 1
ATOM 680 O O . CYS A 1 84 ? 1.576 1.050 12.643 1.00 96.88 84 CYS A O 1
ATOM 682 N N . SER A 1 85 ? 3.726 1.479 13.196 1.00 95.19 85 SER A N 1
ATOM 683 C CA . SER A 1 85 ? 3.730 0.837 14.524 1.00 95.19 85 SER A CA 1
ATOM 684 C C . SER A 1 85 ? 2.511 1.215 15.366 1.00 95.19 85 SER A C 1
ATOM 686 O O . SER A 1 85 ? 1.788 0.353 15.856 1.00 95.19 85 SER A O 1
ATOM 688 N N . ARG A 1 86 ? 2.190 2.514 15.421 1.00 95.06 86 ARG A N 1
ATOM 689 C CA . ARG A 1 86 ? 1.034 3.037 16.162 1.00 95.06 86 ARG A CA 1
ATOM 690 C C . ARG A 1 86 ? -0.278 2.341 15.796 1.00 95.06 86 ARG A C 1
ATOM 692 O O . ARG A 1 86 ? -1.111 2.122 16.673 1.00 95.06 86 ARG A O 1
ATOM 699 N N . LEU A 1 87 ? -0.518 2.089 14.508 1.00 94.38 87 LEU A N 1
ATOM 700 C CA . LEU A 1 87 ? -1.761 1.456 14.074 1.00 94.38 87 LEU A CA 1
ATOM 701 C C . LEU A 1 87 ? -1.665 -0.067 14.196 1.00 94.38 87 LEU A C 1
ATOM 703 O O . LEU A 1 87 ? -2.630 -0.683 14.630 1.00 94.38 87 LEU A O 1
ATOM 707 N N . GLU A 1 88 ? -0.508 -0.663 13.915 1.00 94.38 88 GLU A N 1
ATOM 708 C CA . GLU A 1 88 ? -0.258 -2.100 14.117 1.00 94.38 88 GLU A CA 1
ATOM 709 C C . GLU A 1 88 ? -0.530 -2.532 15.566 1.00 94.38 88 GLU A C 1
ATOM 711 O O . GLU A 1 88 ? -1.294 -3.477 15.791 1.00 94.38 88 GLU A O 1
ATOM 716 N N . ASP A 1 89 ? -0.023 -1.774 16.541 1.00 93.06 89 ASP A N 1
ATOM 717 C CA . ASP A 1 89 ? -0.255 -2.002 17.972 1.00 93.06 89 ASP A CA 1
ATOM 718 C C . ASP A 1 89 ? -1.747 -1.931 18.336 1.00 93.06 89 ASP A C 1
ATOM 720 O O . ASP A 1 89 ? -2.243 -2.695 19.166 1.00 93.06 89 ASP A O 1
ATOM 724 N N . LEU A 1 90 ? -2.500 -1.023 17.704 1.00 91.31 90 LEU A N 1
ATOM 725 C CA . LEU A 1 90 ? -3.940 -0.880 17.935 1.00 91.31 90 LEU A CA 1
ATOM 726 C C . LEU A 1 90 ? -4.760 -2.009 17.307 1.00 91.31 90 LEU A C 1
ATOM 728 O O . LEU A 1 90 ? -5.762 -2.426 17.896 1.00 91.31 90 LEU A O 1
ATOM 732 N N . LEU A 1 91 ? -4.368 -2.469 16.117 1.00 89.62 91 LEU A N 1
ATOM 733 C CA . LEU A 1 91 ? -5.052 -3.541 15.393 1.00 89.62 91 LEU A CA 1
ATOM 734 C C . LEU A 1 91 ? -4.715 -4.928 15.960 1.00 89.62 91 LEU A C 1
ATOM 736 O O . LEU A 1 91 ? -5.485 -5.867 15.742 1.00 89.62 91 LEU A O 1
ATOM 740 N N . GLY A 1 92 ? -3.599 -5.060 16.685 1.00 82.56 92 GLY A N 1
ATOM 741 C CA . GLY A 1 92 ? -3.146 -6.315 17.291 1.00 82.56 92 GLY A CA 1
ATOM 742 C C . GLY A 1 92 ? -2.671 -7.354 16.272 1.00 82.5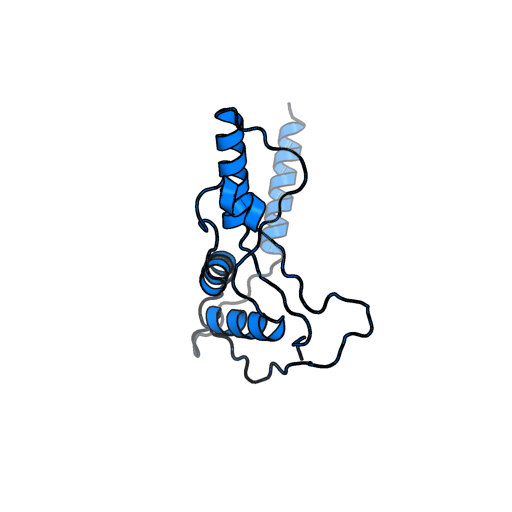6 92 GLY A C 1
ATOM 743 O O . GLY A 1 92 ? -2.595 -8.537 16.592 1.00 82.56 92 GLY A O 1
ATOM 744 N N . SER A 1 93 ? -2.408 -6.942 15.028 1.00 75.25 93 SER A N 1
ATOM 745 C CA . SER A 1 93 ? -1.845 -7.798 13.981 1.00 75.25 93 SER A CA 1
ATOM 746 C C . SER A 1 93 ? -1.314 -6.969 12.811 1.00 75.25 93 SER A C 1
ATOM 748 O O . SER A 1 93 ? -1.792 -5.866 12.550 1.00 75.25 93 SER A O 1
ATOM 750 N N . SER A 1 94 ? -0.394 -7.556 12.047 1.00 74.75 94 SER A N 1
ATOM 751 C CA . SER A 1 94 ? 0.049 -7.069 10.734 1.00 74.75 94 SER A CA 1
ATOM 752 C C . SER A 1 94 ? -0.889 -7.494 9.589 1.00 74.75 94 SER A C 1
ATOM 754 O O . SER A 1 94 ? -0.481 -7.541 8.428 1.00 74.75 94 SER A O 1
ATOM 756 N N . SER A 1 95 ? -2.151 -7.817 9.905 1.00 83.06 95 SER A N 1
ATOM 757 C CA . SER A 1 95 ? -3.195 -8.098 8.909 1.00 83.06 95 SER A CA 1
ATOM 758 C C . SER A 1 95 ? -3.377 -6.897 7.978 1.00 83.06 95 SER A C 1
ATOM 760 O O . SER A 1 95 ? -3.075 -5.782 8.379 1.00 83.06 95 SER A O 1
ATOM 762 N N . PHE A 1 96 ? -3.920 -7.095 6.772 1.00 93.75 96 PHE A N 1
ATOM 763 C CA . PHE A 1 96 ? -4.066 -6.045 5.742 1.00 93.75 96 PHE A CA 1
ATOM 764 C C . PHE A 1 96 ? -2.734 -5.619 5.096 1.00 93.75 96 PHE A C 1
ATOM 766 O O . PHE A 1 96 ? -2.423 -4.433 4.962 1.00 93.75 96 PHE A O 1
ATOM 773 N N . ARG A 1 97 ? -1.926 -6.613 4.714 1.00 95.56 97 ARG A N 1
ATOM 774 C CA . ARG A 1 97 ? -0.689 -6.454 3.933 1.00 95.56 97 ARG A CA 1
ATOM 775 C C . ARG A 1 97 ? -0.685 -7.482 2.800 1.00 95.56 97 ARG A C 1
ATOM 777 O O . ARG A 1 97 ? 0.101 -8.426 2.805 1.00 95.56 97 ARG A O 1
ATOM 784 N N . THR A 1 98 ? -1.628 -7.343 1.876 1.00 97.31 98 THR A N 1
ATOM 785 C CA . THR A 1 98 ? -1.732 -8.197 0.692 1.00 97.31 98 THR A CA 1
ATOM 786 C C . THR A 1 98 ? -0.451 -8.054 -0.137 1.00 97.31 98 THR A C 1
ATOM 788 O O . THR A 1 98 ? -0.085 -6.920 -0.465 1.00 97.31 98 THR A O 1
ATOM 791 N N . PRO A 1 99 ? 0.232 -9.160 -0.498 1.00 97.50 99 PRO A N 1
ATOM 792 C CA . PRO A 1 99 ? 1.407 -9.100 -1.356 1.00 97.50 99 PRO A CA 1
ATOM 793 C C . PRO A 1 99 ? 1.110 -8.348 -2.653 1.00 97.50 99 PRO A C 1
ATOM 795 O O . PRO A 1 99 ? 0.061 -8.546 -3.277 1.00 97.50 99 PRO A O 1
ATOM 798 N N . PHE A 1 100 ? 2.036 -7.505 -3.096 1.00 97.44 100 PHE A N 1
ATOM 799 C CA . PHE A 1 100 ? 1.840 -6.612 -4.229 1.00 97.44 100 PHE A CA 1
ATOM 800 C C . PHE A 1 100 ? 1.450 -7.381 -5.488 1.00 97.44 100 PHE A C 1
ATOM 802 O O . PHE A 1 100 ? 0.493 -6.999 -6.155 1.00 97.44 100 PHE A O 1
ATOM 809 N N . ARG A 1 101 ? 2.113 -8.511 -5.775 1.00 97.00 101 ARG A N 1
ATOM 810 C CA . ARG A 1 101 ? 1.784 -9.361 -6.933 1.00 97.00 101 ARG A CA 1
ATOM 811 C C . ARG A 1 101 ? 0.343 -9.878 -6.887 1.00 97.00 101 ARG A C 1
ATOM 813 O O . ARG A 1 101 ? -0.312 -9.953 -7.924 1.00 97.00 101 ARG A O 1
ATOM 820 N N . GLU A 1 102 ? -0.158 -10.214 -5.701 1.00 96.94 102 GLU A N 1
ATOM 821 C CA . GLU A 1 102 ? -1.530 -10.685 -5.508 1.00 96.94 102 GLU A CA 1
ATOM 822 C C . GLU A 1 102 ? -2.543 -9.546 -5.673 1.00 96.94 102 GLU A C 1
ATOM 824 O O . GLU A 1 102 ? -3.495 -9.676 -6.446 1.00 96.94 102 GLU A O 1
ATOM 829 N N . GLY A 1 103 ? -2.320 -8.410 -5.004 1.00 96.44 103 GLY A N 1
ATOM 830 C CA . GLY A 1 103 ? -3.166 -7.222 -5.149 1.00 96.44 103 GLY A CA 1
ATOM 831 C C . GLY A 1 103 ? -3.213 -6.732 -6.598 1.00 96.44 103 GLY A C 1
ATOM 832 O O . GLY A 1 103 ? -4.282 -6.423 -7.124 1.00 96.44 103 GLY A O 1
ATOM 833 N N . LEU A 1 104 ? -2.067 -6.752 -7.278 1.00 95.50 104 LEU A N 1
ATOM 834 C CA . LEU A 1 104 ? -1.935 -6.405 -8.685 1.00 95.50 104 LEU A CA 1
ATOM 835 C C . LEU A 1 104 ? -2.728 -7.352 -9.592 1.00 95.50 104 LEU A C 1
ATOM 837 O O . LEU A 1 104 ? -3.476 -6.884 -10.449 1.00 95.50 104 LEU A O 1
ATOM 841 N N . ALA A 1 105 ? -2.624 -8.668 -9.383 1.00 94.56 105 ALA A N 1
ATOM 842 C CA . ALA A 1 105 ? -3.392 -9.651 -10.146 1.00 94.56 105 ALA A CA 1
ATOM 843 C C . ALA A 1 105 ? -4.907 -9.451 -9.982 1.00 94.56 105 ALA A C 1
ATOM 845 O O . ALA A 1 105 ? -5.641 -9.532 -10.968 1.00 94.56 105 ALA A O 1
ATOM 846 N N . ARG A 1 106 ? -5.369 -9.130 -8.764 1.00 95.12 106 ARG A N 1
ATOM 847 C CA . ARG A 1 106 ? -6.777 -8.791 -8.492 1.00 95.12 106 ARG A CA 1
ATOM 848 C C . ARG A 1 106 ? -7.209 -7.528 -9.241 1.00 95.12 106 ARG A C 1
ATOM 850 O O . ARG A 1 106 ? -8.250 -7.542 -9.888 1.00 95.12 106 ARG A O 1
ATOM 857 N N . CYS A 1 107 ? -6.407 -6.462 -9.192 1.00 94.50 107 CYS A N 1
ATOM 858 C CA . CYS A 1 107 ? -6.713 -5.199 -9.872 1.00 94.50 107 CYS A CA 1
ATOM 859 C C . CYS A 1 107 ? -6.749 -5.343 -11.399 1.00 94.50 107 CYS A C 1
ATOM 861 O O . CYS A 1 107 ? -7.588 -4.735 -12.058 1.00 94.50 107 CYS A O 1
ATOM 863 N N . LEU A 1 108 ? -5.847 -6.145 -11.965 1.00 92.44 108 LEU A N 1
ATOM 864 C CA . LEU A 1 108 ? -5.721 -6.294 -13.414 1.00 92.44 108 LEU A CA 1
ATOM 865 C C . LEU A 1 108 ? -6.649 -7.359 -14.002 1.00 92.44 108 LEU A C 1
ATOM 867 O O . LEU A 1 108 ? -6.806 -7.404 -15.218 1.00 92.44 108 LEU A O 1
ATOM 871 N N . ALA A 1 109 ? -7.298 -8.189 -13.180 1.00 88.81 109 ALA A N 1
ATOM 872 C CA . ALA A 1 109 ? -8.149 -9.286 -13.642 1.00 88.81 109 ALA A CA 1
ATOM 873 C C . ALA A 1 109 ? -9.194 -8.863 -14.695 1.00 88.81 109 ALA A C 1
ATOM 875 O O . ALA A 1 109 ? -9.434 -9.614 -15.634 1.00 88.81 109 ALA A O 1
ATOM 876 N N . ALA A 1 110 ? -9.763 -7.659 -14.577 1.00 81.25 110 ALA A N 1
ATOM 877 C CA . ALA A 1 110 ? -10.786 -7.149 -15.494 1.00 81.25 110 ALA A CA 1
ATOM 878 C C . ALA A 1 110 ? -10.244 -6.619 -16.837 1.00 81.25 110 ALA A C 1
ATOM 880 O O . ALA A 1 110 ? -11.000 -6.507 -17.796 1.00 81.25 110 ALA A O 1
ATOM 881 N N . VAL A 1 111 ? -8.956 -6.270 -16.910 1.00 79.69 111 VAL A N 1
ATOM 882 C CA . VAL A 1 111 ? -8.341 -5.598 -18.074 1.00 79.69 111 VAL A CA 1
ATOM 883 C C . VAL A 1 111 ? -7.304 -6.461 -18.788 1.00 79.69 111 VAL A C 1
ATOM 885 O O . VAL A 1 111 ? -6.721 -6.042 -19.787 1.00 79.69 111 VAL A O 1
ATOM 888 N N . ARG A 1 112 ? -7.057 -7.677 -18.295 1.00 72.38 112 ARG A N 1
ATOM 889 C CA . ARG A 1 112 ? -6.203 -8.642 -18.984 1.00 72.38 112 ARG A CA 1
ATOM 890 C C . ARG A 1 112 ? -6.914 -9.104 -20.251 1.00 72.38 112 ARG A C 1
ATOM 892 O O . ARG A 1 112 ? -7.861 -9.883 -20.187 1.00 72.38 112 ARG A O 1
ATOM 899 N N . SER A 1 113 ? -6.429 -8.650 -21.403 1.00 61.72 113 SER A N 1
ATOM 900 C CA . SER A 1 113 ? -6.756 -9.297 -22.670 1.00 61.72 113 SER A CA 1
ATOM 901 C C . SER A 1 113 ? -6.336 -10.769 -22.590 1.00 61.72 113 SER A C 1
ATOM 903 O O . SER A 1 113 ? -5.262 -11.058 -22.047 1.00 61.72 113 SER A O 1
ATOM 905 N N . PRO A 1 114 ? -7.136 -11.714 -23.117 1.00 58.91 114 PRO A N 1
ATOM 906 C CA . PRO A 1 114 ? -6.659 -13.078 -23.282 1.00 58.91 114 PRO A CA 1
ATOM 907 C C . PRO A 1 114 ? -5.366 -13.051 -24.112 1.00 58.91 114 PRO A C 1
ATOM 909 O O . PRO A 1 114 ? -5.226 -12.182 -24.983 1.00 58.91 114 PRO A O 1
ATOM 912 N N . PRO A 1 115 ? -4.408 -13.961 -23.853 1.00 56.16 115 PRO A N 1
ATOM 913 C CA . PRO A 1 115 ? -3.203 -14.040 -24.664 1.00 56.16 115 PRO A CA 1
ATOM 914 C C . PRO A 1 115 ? -3.632 -14.171 -26.123 1.00 56.16 115 PRO A C 1
ATOM 916 O O . PRO A 1 115 ? -4.429 -15.050 -26.456 1.00 56.16 115 PRO A O 1
ATOM 919 N N . ALA A 1 116 ? -3.161 -13.255 -26.973 1.00 52.47 116 ALA A N 1
ATOM 920 C CA . ALA A 1 116 ? -3.479 -13.277 -28.389 1.00 52.47 116 ALA A CA 1
ATOM 921 C C . ALA A 1 116 ? -3.093 -14.656 -28.934 1.00 52.47 116 ALA A C 1
ATOM 923 O O . ALA A 1 116 ? -1.916 -15.021 -28.943 1.00 52.47 116 ALA A O 1
ATOM 924 N N . SER A 1 117 ? -4.086 -15.446 -29.343 1.00 47.81 117 SER A N 1
ATOM 925 C CA . SER A 1 117 ? -3.833 -16.701 -30.033 1.00 47.81 117 SER A CA 1
ATOM 926 C C . SER A 1 117 ? -3.083 -16.363 -31.316 1.00 47.81 117 SER A C 1
ATOM 928 O O . SER A 1 117 ? -3.644 -15.733 -32.216 1.00 47.81 117 SER A O 1
ATOM 930 N N . ILE A 1 118 ? -1.812 -16.749 -31.389 1.00 53.06 118 ILE A N 1
ATOM 931 C CA . ILE A 1 118 ? -1.022 -16.664 -32.613 1.00 53.06 118 ILE A CA 1
ATOM 932 C C . ILE A 1 118 ? -1.732 -17.555 -33.645 1.00 53.06 118 ILE A C 1
ATOM 934 O O . ILE A 1 118 ? -1.647 -18.776 -33.558 1.00 53.06 118 ILE A O 1
ATOM 938 N N . GLY A 1 119 ? -2.480 -16.952 -34.577 1.00 49.09 119 GLY A N 1
ATOM 939 C CA . GLY A 1 119 ? -3.025 -17.650 -35.749 1.00 49.09 119 GLY A CA 1
ATOM 940 C C . GLY A 1 119 ? -4.529 -17.544 -36.034 1.00 49.09 119 GLY A C 1
ATOM 941 O O . GLY A 1 119 ? -4.963 -18.140 -37.014 1.00 49.09 119 GLY A O 1
ATOM 942 N N . ALA A 1 120 ? -5.337 -16.807 -35.266 1.00 43.34 120 ALA A N 1
ATOM 943 C CA . ALA A 1 120 ? -6.747 -16.608 -35.629 1.00 43.34 120 ALA A CA 1
ATOM 944 C C . ALA A 1 120 ? -6.930 -15.334 -36.485 1.00 43.34 120 ALA A C 1
ATOM 946 O O . ALA A 1 120 ? -6.409 -14.283 -36.100 1.00 43.34 120 ALA A O 1
ATOM 947 N N . PRO A 1 121 ? -7.662 -15.381 -37.618 1.00 43.75 121 PRO A N 1
ATOM 948 C CA . PRO A 1 121 ? -8.023 -14.172 -38.351 1.00 43.75 121 PRO A CA 1
ATOM 949 C C . PRO A 1 121 ? -8.860 -13.270 -37.442 1.00 43.75 121 PRO A C 1
ATOM 951 O O . PRO A 1 121 ? -9.820 -13.723 -36.816 1.00 43.75 121 PRO A O 1
ATOM 954 N N . SER A 1 122 ? -8.468 -12.000 -37.339 1.00 50.47 122 SER A N 1
ATOM 955 C CA . SER A 1 122 ? -9.157 -11.007 -36.519 1.00 50.47 122 SER A CA 1
ATOM 956 C C . SER A 1 122 ? -10.642 -10.946 -36.903 1.00 50.47 122 SER A C 1
ATOM 958 O O . SER A 1 122 ? -10.942 -10.685 -38.071 1.00 50.47 122 SER A O 1
ATOM 960 N N . PRO A 1 123 ? -11.589 -11.143 -35.965 1.00 49.66 123 PRO A N 1
ATOM 961 C CA . PRO A 1 123 ? -12.959 -10.725 -36.203 1.00 49.66 123 PRO A CA 1
ATOM 962 C C . PRO A 1 123 ? -12.927 -9.204 -36.346 1.00 49.66 123 PRO A C 1
ATOM 964 O O . PRO A 1 123 ? -12.308 -8.525 -35.526 1.00 49.66 123 PRO A O 1
ATOM 967 N N . GLY A 1 124 ? -13.525 -8.690 -37.423 1.00 47.06 124 GLY A N 1
ATOM 968 C CA . GLY A 1 124 ? -13.526 -7.268 -37.753 1.00 47.06 124 GLY A CA 1
ATOM 969 C C . GLY A 1 124 ? -13.798 -6.403 -36.524 1.00 47.06 124 GLY A C 1
ATOM 970 O O . GLY A 1 124 ? -14.739 -6.655 -35.771 1.00 47.06 124 GLY A O 1
ATOM 971 N N . LEU A 1 125 ? -12.927 -5.417 -36.318 1.00 47.06 125 LEU A N 1
ATOM 972 C CA . LEU A 1 125 ? -13.021 -4.424 -35.259 1.00 47.06 125 LEU A CA 1
ATOM 973 C C . LEU A 1 125 ? -14.409 -3.765 -35.353 1.00 47.06 125 LEU A C 1
ATOM 975 O O . LEU A 1 125 ? -14.662 -3.005 -36.286 1.00 47.06 125 LEU A O 1
ATOM 979 N N . ARG A 1 126 ? -15.335 -4.082 -34.439 1.00 54.88 126 ARG A N 1
ATOM 980 C CA . ARG A 1 126 ? -16.571 -3.298 -34.321 1.00 54.88 126 ARG A CA 1
ATOM 981 C C . ARG A 1 126 ? -16.179 -1.912 -33.827 1.00 54.88 126 ARG A C 1
ATOM 983 O O . ARG A 1 126 ? -15.420 -1.798 -32.864 1.00 54.88 126 ARG A O 1
ATOM 990 N N . SER A 1 127 ? -16.624 -0.884 -34.545 1.00 50.62 127 SER A N 1
ATOM 991 C CA . SER A 1 127 ? -16.280 0.507 -34.261 1.00 50.62 127 SER A CA 1
ATOM 992 C C . SER A 1 127 ? -16.688 0.858 -32.829 1.00 50.62 127 SER A C 1
ATOM 994 O O . SER A 1 127 ? -17.817 0.597 -32.419 1.00 50.62 127 SER A O 1
ATOM 996 N N . ALA A 1 128 ? -15.782 1.484 -32.074 1.00 53.88 128 ALA A N 1
ATOM 997 C CA . ALA A 1 128 ? -16.047 1.998 -30.728 1.00 53.88 128 ALA A CA 1
ATOM 998 C C . ALA A 1 128 ? -17.141 3.090 -30.694 1.00 53.88 128 ALA A C 1
ATOM 1000 O O . ALA A 1 128 ? -17.521 3.545 -29.620 1.00 53.88 128 ALA A O 1
ATOM 1001 N N . GLU A 1 129 ? -17.657 3.499 -31.854 1.00 53.19 129 GLU A N 1
ATOM 1002 C CA . GLU A 1 129 ? -18.779 4.427 -31.989 1.00 53.19 129 GLU A CA 1
ATOM 1003 C C . GLU A 1 129 ? -20.143 3.775 -31.693 1.00 53.19 129 GLU A C 1
ATOM 1005 O O . GLU A 1 129 ? -21.063 4.475 -31.272 1.00 53.19 129 GLU A O 1
ATOM 1010 N N . GLU A 1 130 ? -20.285 2.453 -31.857 1.00 61.81 130 GLU A N 1
ATOM 1011 C CA . GLU A 1 130 ? -21.571 1.753 -31.667 1.00 61.81 130 GLU A CA 1
ATOM 1012 C C . GLU A 1 130 ? -22.108 1.833 -30.219 1.00 61.81 130 GLU A C 1
ATOM 1014 O O . GLU A 1 130 ? -23.285 2.163 -30.045 1.00 61.81 130 GLU A O 1
ATOM 1019 N N . PRO A 1 131 ? -21.294 1.615 -29.162 1.00 64.56 131 PRO A N 1
ATOM 1020 C CA . PRO A 1 131 ? -21.783 1.657 -27.781 1.00 64.56 131 PRO A CA 1
ATOM 1021 C C . PRO A 1 131 ? -22.176 3.069 -27.328 1.00 64.56 131 PRO A C 1
ATOM 1023 O O . PRO A 1 131 ? -23.139 3.241 -26.581 1.00 64.56 131 PRO A O 1
ATOM 1026 N N . GLU A 1 132 ? -21.450 4.096 -27.782 1.00 69.56 132 GLU A N 1
ATOM 1027 C CA . GLU A 1 132 ? -21.759 5.486 -27.431 1.00 69.56 132 GLU A CA 1
ATOM 1028 C C . GLU A 1 132 ? -23.021 5.993 -28.133 1.00 69.56 132 GLU A C 1
ATOM 1030 O O . GLU A 1 132 ? -23.787 6.762 -27.545 1.00 69.56 132 GLU A O 1
ATOM 1035 N N . GLN A 1 133 ? -23.264 5.563 -29.375 1.00 73.06 133 GLN A N 1
ATOM 1036 C CA . GLN A 1 133 ? -24.488 5.901 -30.103 1.00 73.06 133 GLN A CA 1
ATOM 1037 C C . GLN A 1 133 ? -25.716 5.258 -29.452 1.00 73.06 133 GLN A C 1
ATOM 1039 O O . GLN A 1 133 ? -26.695 5.965 -29.205 1.00 73.06 133 GLN A O 1
ATOM 1044 N N . GLN A 1 134 ? -25.625 3.980 -29.066 1.00 73.94 134 GLN A N 1
ATOM 1045 C CA . GLN A 1 134 ? -26.694 3.291 -28.334 1.00 73.94 134 GLN A CA 1
ATOM 1046 C C . GLN A 1 134 ? -27.021 3.972 -27.003 1.00 73.94 134 GLN A C 1
ATOM 1048 O O . GLN A 1 134 ? -28.187 4.245 -26.722 1.00 73.94 134 GLN A O 1
ATOM 1053 N N . LEU A 1 135 ? -26.003 4.334 -26.214 1.00 73.62 135 LEU A N 1
ATOM 1054 C CA . LEU A 1 135 ? -26.217 5.030 -24.943 1.00 73.62 135 LEU A CA 1
ATOM 1055 C C . LEU A 1 135 ? -26.866 6.411 -25.147 1.00 73.62 135 LEU A C 1
ATOM 1057 O O . LEU A 1 135 ? -27.725 6.825 -24.366 1.00 73.62 135 LEU A O 1
ATOM 1061 N N . ARG A 1 136 ? -26.484 7.139 -26.204 1.00 76.06 136 ARG A N 1
ATOM 1062 C CA . ARG A 1 136 ? -27.081 8.446 -26.535 1.00 76.06 136 ARG A CA 1
ATOM 1063 C C . ARG A 1 136 ? -28.538 8.332 -26.977 1.00 76.06 136 ARG A C 1
ATOM 1065 O O . ARG A 1 136 ? -29.326 9.219 -26.644 1.00 76.06 136 ARG A O 1
ATOM 1072 N N . GLU A 1 137 ? -28.897 7.292 -27.722 1.00 82.94 137 GLU A N 1
ATOM 1073 C CA . GLU A 1 137 ? -30.288 7.040 -28.112 1.00 82.94 137 GLU A CA 1
ATOM 1074 C C . GLU A 1 137 ? -31.147 6.646 -26.911 1.00 82.94 137 GLU A C 1
ATOM 1076 O O . GLU A 1 137 ? -32.200 7.249 -26.704 1.00 82.94 137 GLU A O 1
ATOM 1081 N N . GLU A 1 138 ? -30.651 5.758 -26.050 1.00 82.75 138 GLU A N 1
ATOM 1082 C CA . GLU A 1 138 ? -31.371 5.314 -24.851 1.00 82.75 138 GLU A CA 1
ATOM 1083 C C . GLU A 1 138 ? -31.640 6.479 -23.875 1.00 82.75 138 GLU A C 1
ATOM 1085 O O . GLU A 1 138 ? -32.737 6.624 -23.324 1.00 82.75 138 GLU A O 1
ATOM 1090 N N . LEU A 1 139 ? -30.667 7.385 -23.712 1.00 79.12 139 LEU A N 1
ATOM 1091 C CA . LEU A 1 139 ? -30.836 8.608 -22.918 1.00 79.12 139 LEU A CA 1
ATOM 1092 C C . LEU A 1 139 ? -31.832 9.593 -23.555 1.00 79.12 139 LEU A C 1
ATOM 1094 O O . LEU A 1 139 ? -32.574 10.266 -22.834 1.00 79.12 139 LEU A O 1
ATOM 1098 N N . ARG A 1 140 ? -31.889 9.674 -24.892 1.00 81.50 140 ARG A N 1
ATOM 1099 C CA . ARG A 1 140 ? -32.866 10.513 -25.612 1.00 81.50 140 ARG A CA 1
ATOM 1100 C C . ARG A 1 140 ? -34.289 9.978 -25.503 1.00 81.50 140 ARG A C 1
ATOM 1102 O O . ARG A 1 140 ? -35.215 10.781 -25.391 1.00 81.50 140 ARG A O 1
ATOM 1109 N N . GLU A 1 141 ? -34.483 8.666 -25.561 1.00 81.88 141 GLU A N 1
ATOM 1110 C CA . GLU A 1 141 ? -35.807 8.052 -25.400 1.00 81.88 141 GLU A CA 1
ATOM 1111 C C . GLU A 1 141 ? -36.332 8.228 -23.976 1.00 81.88 141 GLU A C 1
ATOM 1113 O O . GLU A 1 141 ? -37.459 8.688 -23.785 1.00 81.88 141 GLU A O 1
ATOM 1118 N N . ARG A 1 142 ? -35.483 7.989 -22.969 1.00 78.44 142 ARG A N 1
ATOM 1119 C CA . ARG A 1 142 ? -35.829 8.243 -21.561 1.00 78.44 142 ARG A CA 1
ATOM 1120 C C . ARG A 1 142 ? -36.164 9.707 -21.287 1.00 78.44 142 ARG A C 1
ATOM 1122 O O . ARG A 1 142 ? -37.086 9.984 -20.526 1.00 78.44 142 ARG A O 1
ATOM 1129 N N . GLY A 1 143 ? -35.448 10.637 -21.919 1.00 73.69 143 GLY A N 1
ATOM 1130 C CA . GLY A 1 143 ? -35.741 12.067 -21.817 1.00 73.69 143 GLY A CA 1
ATOM 1131 C C . GLY A 1 143 ? -37.105 12.450 -22.400 1.00 73.69 143 GLY A C 1
ATOM 1132 O O . GLY A 1 143 ? -37.799 13.272 -21.810 1.00 73.69 143 GLY A O 1
ATOM 1133 N N . ARG A 1 144 ? -37.518 11.830 -23.514 1.00 76.69 144 ARG A N 1
ATOM 1134 C CA . ARG A 1 144 ? -38.842 12.064 -24.119 1.00 76.69 144 ARG A CA 1
ATOM 1135 C C . ARG A 1 144 ? -39.979 11.493 -23.275 1.00 76.69 144 ARG A C 1
ATOM 1137 O O . ARG A 1 144 ? -40.962 12.188 -23.060 1.00 76.69 144 ARG A O 1
ATOM 1144 N N . ALA A 1 145 ? -39.804 10.295 -22.720 1.00 67.88 145 ALA A N 1
ATOM 1145 C CA . ALA A 1 145 ? -40.804 9.670 -21.850 1.00 67.88 145 ALA A CA 1
ATOM 1146 C C . ALA A 1 145 ? -41.101 10.486 -20.573 1.00 67.88 145 ALA A C 1
ATOM 1148 O O . ALA A 1 145 ? -42.188 10.387 -20.015 1.00 67.88 145 ALA A O 1
ATOM 1149 N N . LEU A 1 146 ? -40.153 11.311 -20.115 1.00 62.19 146 LEU A N 1
ATOM 1150 C CA . LEU A 1 146 ? -40.328 12.202 -18.962 1.00 62.19 146 LEU A CA 1
ATOM 1151 C C . LEU A 1 146 ? -41.035 13.526 -19.300 1.00 62.19 146 LEU A C 1
ATOM 1153 O O . LEU A 1 146 ? -41.445 14.227 -18.383 1.00 62.19 146 LEU A O 1
ATOM 1157 N N . GLN A 1 147 ? -41.159 13.884 -20.583 1.00 61.62 147 GLN A N 1
ATOM 1158 C CA . GLN A 1 147 ? -41.857 15.096 -21.040 1.00 61.62 147 GLN A CA 1
ATOM 1159 C C . GLN A 1 147 ? -43.345 14.853 -21.350 1.00 61.62 147 GLN A C 1
ATOM 1161 O O . GLN A 1 147 ? -44.069 15.810 -21.610 1.00 61.62 147 GLN A O 1
ATOM 1166 N N . GLU A 1 148 ? -43.793 13.594 -21.326 1.00 58.91 148 GLU A N 1
ATOM 1167 C CA . GLU A 1 148 ? -45.188 13.180 -21.555 1.00 58.91 148 GLU A CA 1
ATOM 1168 C C . GLU A 1 148 ? -45.953 12.857 -20.248 1.00 58.91 148 GLU A C 1
ATOM 1170 O O . GLU A 1 148 ? -47.079 12.362 -20.302 1.00 58.91 148 GLU A O 1
ATOM 1175 N N . LEU A 1 149 ? -45.358 13.154 -19.081 1.00 51.94 149 LEU A N 1
ATOM 1176 C CA . LEU A 1 149 ? -45.969 13.097 -17.740 1.00 51.94 149 LEU A CA 1
ATOM 1177 C C . LEU A 1 149 ? -46.299 14.505 -17.229 1.00 51.94 149 LEU A C 1
ATOM 1179 O O . LEU A 1 149 ? -47.342 14.641 -16.551 1.00 51.94 149 LEU A O 1
#

Sequence (149 aa):
EVDAWQRCYPTWTGDVAGVIRRMVELAQQGRKLHGIFHWQGNECFTWHEMMLLVADVCGLDASRVRPVRTPPHVVLPRDTRLDCSRLEDLLGSSSFRTPFREGLARCLAAVRSPPASIGAPSPGLRSAEEPEQQLREELRERGRALQEL

pLDDT: mean 86.83, std 15.94, range [43.34, 98.5]

InterPro domains:
  IPR005913 dTDP-4-dehydrorhamnose reductase [PTHR10491] (2-111)
  IPR029903 RmlD-like, substrate binding domain [PF04321] (2-111)
  IPR036291 NAD(P)-binding domain superfamily [SSF51735] (2-110)